Protein AF-A0A820YHI1-F1 (afdb_monomer_lite)

Sequence (182 aa):
AVNNRRVLMVFLYFNFFLDAFLGLVSSTLRLSQSLIGAIIYMSRLDYSPLGRKLETWDDGFSAYCGFIHIECAHRHPVLLVFVGHLLSIVKSKDDSVSMKTVMTDAEHVITADERAENTRAEHRRRQWIRKWQLAAFLVRNPSIAFFRKAYINQYHSNSLIEVSRTINYDIQKIGIRRYMSV

InterPro domains:
  IPR026612 Receptor for retinol uptake STRA6-like [PF14752] (2-149)

Secondary structure (DSSP, 8-state):
--S-HHHHHHHHHHHHHHHHHHHHHHHHHHHHHHHHHHHHHHT-TTS-SS-TTTGGG-HHHHHHHHHHHHHHHHS-HHHHHHHHHHHHHHHHHHHHHHHHHHHHTTS-TTSHHHHHHHHHHHHHHHHHHHHHHHHHHHHH-HHHHHHHHHHHHHHHHHHHHHHHHHHHHHHHHHHHHHHTT-

Structure (mmCIF, N/CA/C/O backbone):
data_AF-A0A820YHI1-F1
#
_entry.id   AF-A0A820YHI1-F1
#
loop_
_atom_site.group_PDB
_atom_site.id
_atom_site.type_symbol
_atom_site.label_atom_id
_atom_site.label_alt_id
_atom_site.label_comp_id
_atom_site.label_asym_id
_atom_site.label_entity_id
_atom_site.label_seq_id
_atom_site.pdbx_PDB_ins_code
_atom_site.Cartn_x
_atom_site.Cartn_y
_atom_site.Cartn_z
_atom_site.occupancy
_atom_site.B_iso_or_equiv
_atom_site.auth_seq_id
_atom_site.auth_comp_id
_atom_site.auth_asym_id
_atom_site.auth_atom_id
_atom_site.pdbx_PDB_model_num
ATOM 1 N N . ALA A 1 1 ? 6.153 -7.458 -60.126 1.00 54.31 1 ALA A N 1
ATOM 2 C CA . ALA A 1 1 ? 7.245 -8.408 -59.826 1.00 54.31 1 ALA A CA 1
ATOM 3 C C . ALA A 1 1 ? 8.562 -7.769 -60.261 1.00 54.31 1 ALA A C 1
ATOM 5 O O . ALA A 1 1 ? 8.576 -7.146 -61.314 1.00 54.31 1 ALA A O 1
ATOM 6 N N . VAL A 1 2 ? 9.626 -7.827 -59.452 1.00 67.94 2 VAL A N 1
ATOM 7 C CA . VAL A 1 2 ? 10.927 -7.230 -59.817 1.00 67.94 2 VAL A CA 1
ATOM 8 C C . VAL A 1 2 ? 11.623 -8.146 -60.824 1.00 67.94 2 VAL A C 1
ATOM 10 O O . VAL A 1 2 ? 11.900 -9.301 -60.517 1.00 67.94 2 VAL A O 1
ATOM 13 N N . ASN A 1 3 ? 11.913 -7.631 -62.018 1.00 79.56 3 ASN A N 1
ATOM 14 C CA . ASN A 1 3 ? 12.395 -8.441 -63.144 1.00 79.56 3 ASN A CA 1
ATOM 15 C C . ASN A 1 3 ? 13.884 -8.827 -63.054 1.00 79.56 3 ASN A C 1
ATOM 17 O O . ASN A 1 3 ? 14.339 -9.678 -63.812 1.00 79.56 3 ASN A O 1
ATOM 21 N N . ASN A 1 4 ? 14.659 -8.234 -62.137 1.00 83.62 4 ASN A N 1
ATOM 22 C CA . ASN A 1 4 ? 16.095 -8.490 -62.023 1.00 83.62 4 ASN A CA 1
ATOM 23 C C . ASN A 1 4 ? 16.486 -8.976 -60.620 1.00 83.62 4 ASN A C 1
ATOM 25 O O . ASN A 1 4 ? 16.699 -8.189 -59.694 1.00 83.62 4 ASN A O 1
ATOM 29 N N . ARG A 1 5 ? 16.631 -10.299 -60.487 1.00 86.69 5 ARG A N 1
ATOM 30 C CA . ARG A 1 5 ? 16.992 -10.978 -59.233 1.00 86.69 5 ARG A CA 1
ATOM 31 C C . ARG A 1 5 ? 18.344 -10.524 -58.669 1.00 86.69 5 ARG A C 1
ATOM 33 O O . ARG A 1 5 ? 18.509 -10.524 -57.456 1.00 86.69 5 ARG A O 1
ATOM 40 N N . ARG A 1 6 ? 19.301 -10.110 -59.510 1.00 87.12 6 ARG A N 1
ATOM 41 C CA . ARG A 1 6 ? 20.627 -9.659 -59.041 1.00 87.12 6 ARG A CA 1
ATOM 42 C C . ARG A 1 6 ? 20.558 -8.318 -58.316 1.00 87.12 6 ARG A C 1
ATOM 44 O O . ARG A 1 6 ? 21.140 -8.182 -57.247 1.00 87.12 6 ARG A O 1
ATOM 51 N N . VAL A 1 7 ? 19.800 -7.366 -58.857 1.00 88.31 7 VAL A N 1
ATOM 52 C CA . VAL A 1 7 ? 19.595 -6.048 -58.227 1.00 88.31 7 VAL A CA 1
ATOM 53 C C . VAL A 1 7 ? 18.860 -6.198 -56.896 1.00 88.31 7 VAL A C 1
ATOM 55 O O . VAL A 1 7 ? 19.236 -5.564 -55.915 1.00 88.31 7 VAL A O 1
ATOM 58 N N . LEU A 1 8 ? 17.875 -7.102 -56.837 1.00 89.50 8 LEU A N 1
ATOM 59 C CA . LEU A 1 8 ? 17.168 -7.420 -55.598 1.00 89.50 8 LEU A CA 1
ATOM 60 C C . LEU A 1 8 ? 18.127 -7.913 -54.499 1.00 89.50 8 LEU A C 1
ATOM 62 O O . LEU A 1 8 ? 18.036 -7.450 -53.369 1.00 89.50 8 LEU A O 1
ATOM 66 N N . MET A 1 9 ? 19.058 -8.817 -54.824 1.00 90.00 9 MET A N 1
ATOM 67 C CA . MET A 1 9 ? 20.008 -9.361 -53.841 1.00 90.00 9 MET A CA 1
ATOM 68 C C . MET A 1 9 ? 20.986 -8.302 -53.317 1.00 90.00 9 MET A C 1
ATOM 70 O O . MET A 1 9 ? 21.258 -8.272 -52.120 1.00 90.00 9 MET A O 1
ATOM 74 N N . VAL A 1 10 ? 21.464 -7.397 -54.179 1.00 90.69 10 VAL A N 1
ATOM 75 C CA . VAL A 1 10 ? 22.317 -6.270 -53.758 1.00 90.69 10 VAL A CA 1
ATOM 76 C C . VAL A 1 10 ? 21.548 -5.313 -52.840 1.00 90.69 10 VAL A C 1
ATOM 78 O O . VAL A 1 10 ? 22.071 -4.894 -51.811 1.00 90.69 10 VAL A O 1
ATOM 81 N N . PHE A 1 11 ? 20.286 -5.016 -53.167 1.00 92.00 11 PHE A N 1
ATOM 82 C CA . PHE A 1 11 ? 19.419 -4.176 -52.338 1.00 92.00 11 PHE A CA 1
ATOM 83 C C . PHE A 1 11 ? 19.110 -4.811 -50.973 1.00 92.00 11 PHE A C 1
ATOM 85 O O . PHE A 1 11 ? 19.178 -4.134 -49.954 1.00 92.00 11 PHE A O 1
ATOM 92 N N . LEU A 1 12 ? 18.824 -6.115 -50.935 1.00 91.62 12 LEU A N 1
ATOM 93 C CA . LEU A 1 12 ? 18.615 -6.871 -49.694 1.00 91.62 12 LEU A CA 1
ATOM 94 C C . LEU A 1 12 ? 19.857 -6.861 -48.801 1.00 91.62 12 LEU A C 1
ATOM 96 O O . LEU A 1 12 ? 19.733 -6.645 -47.601 1.00 91.62 12 LEU A O 1
ATOM 100 N N . TYR A 1 13 ? 21.045 -7.060 -49.377 1.00 93.12 13 TYR A N 1
ATOM 101 C CA . TYR A 1 13 ? 22.298 -7.004 -48.625 1.00 93.12 13 TYR A CA 1
ATOM 102 C C . TYR A 1 13 ? 22.541 -5.610 -48.026 1.00 93.12 13 TYR A C 1
ATOM 104 O O . TYR A 1 13 ? 22.929 -5.487 -46.866 1.00 93.12 13 TYR A O 1
ATOM 112 N N . PHE A 1 14 ? 22.255 -4.554 -48.794 1.00 94.31 14 PHE A N 1
ATOM 113 C CA . PHE A 1 14 ? 22.356 -3.179 -48.310 1.00 94.31 14 PHE A CA 1
ATOM 114 C C . PHE A 1 14 ? 21.338 -2.872 -47.201 1.00 94.31 14 PHE A C 1
ATOM 116 O O . PHE A 1 14 ? 21.714 -2.312 -46.173 1.00 94.31 14 PHE A O 1
ATOM 123 N N . ASN A 1 15 ? 20.079 -3.295 -47.355 1.00 92.56 15 ASN A N 1
ATOM 124 C CA . ASN A 1 15 ? 19.067 -3.142 -46.306 1.00 92.56 15 ASN A CA 1
ATOM 125 C C . ASN A 1 15 ? 19.419 -3.923 -45.046 1.00 92.56 15 ASN A C 1
ATOM 127 O O . ASN A 1 15 ? 19.290 -3.375 -43.966 1.00 92.56 15 ASN A O 1
ATOM 131 N N . PHE A 1 16 ? 19.934 -5.147 -45.163 1.00 94.50 16 PHE A N 1
ATOM 132 C CA . PHE A 1 16 ? 20.382 -5.913 -44.000 1.00 94.50 16 PHE A CA 1
ATOM 133 C C . PHE A 1 16 ? 21.440 -5.149 -43.190 1.00 94.50 16 PHE A C 1
ATOM 135 O O . PHE A 1 16 ? 21.382 -5.110 -41.962 1.00 94.50 16 PHE A O 1
ATOM 142 N N . PHE A 1 17 ? 22.386 -4.501 -43.875 1.00 94.19 17 PHE A N 1
ATOM 143 C CA . PHE A 1 17 ? 23.391 -3.669 -43.220 1.00 94.19 17 PHE A CA 1
ATOM 144 C C . PHE A 1 17 ? 22.781 -2.423 -42.556 1.00 94.19 17 PHE A C 1
ATOM 146 O O . PHE A 1 17 ? 23.130 -2.098 -41.419 1.00 94.19 17 PHE A O 1
ATOM 153 N N . LEU A 1 18 ? 21.846 -1.745 -43.229 1.00 95.12 18 LEU A N 1
ATOM 154 C CA . LEU A 1 18 ? 21.130 -0.602 -42.657 1.00 95.12 18 LEU A CA 1
ATOM 155 C C . LEU A 1 18 ? 20.270 -0.998 -41.454 1.00 95.12 18 LEU A C 1
ATOM 157 O O . LEU A 1 18 ? 20.300 -0.306 -40.442 1.00 95.12 18 LEU A O 1
ATOM 161 N N . ASP A 1 19 ? 19.562 -2.118 -41.526 1.00 95.50 19 ASP A N 1
ATOM 162 C CA . ASP A 1 19 ? 18.732 -2.641 -40.443 1.00 95.50 19 ASP A CA 1
ATOM 163 C C . ASP A 1 19 ? 19.587 -3.019 -39.230 1.00 95.50 19 ASP A C 1
ATOM 165 O O . ASP A 1 19 ? 19.209 -2.734 -38.094 1.00 95.50 19 ASP A O 1
ATOM 169 N N . ALA A 1 20 ? 20.777 -3.589 -39.447 1.00 96.12 20 ALA A N 1
ATOM 170 C CA . ALA A 1 20 ? 21.731 -3.853 -38.374 1.00 96.12 20 ALA A CA 1
ATOM 171 C C . ALA A 1 20 ? 22.220 -2.552 -37.710 1.00 96.12 20 ALA 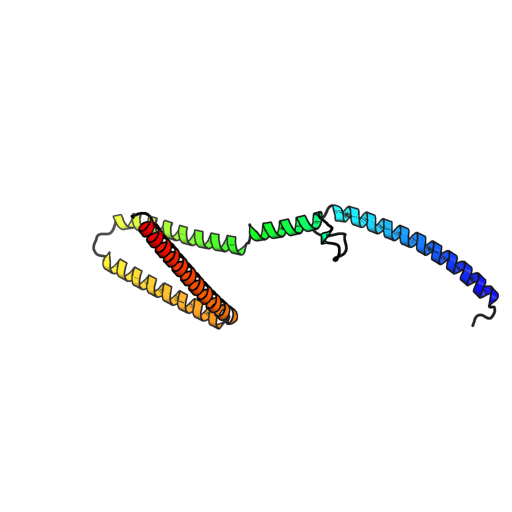A C 1
ATOM 173 O O . ALA A 1 20 ? 22.273 -2.462 -36.480 1.00 96.12 20 ALA A O 1
ATOM 174 N N . PHE A 1 21 ? 22.532 -1.522 -38.504 1.00 96.38 21 PHE A N 1
ATOM 175 C CA . PHE A 1 21 ? 22.943 -0.215 -37.987 1.00 96.38 21 PHE A CA 1
ATOM 176 C C . PHE A 1 21 ? 21.810 0.493 -37.227 1.00 96.38 21 PHE A C 1
ATOM 178 O O . PHE A 1 21 ? 22.017 0.977 -36.114 1.00 96.38 21 PHE A O 1
ATOM 185 N N . LEU A 1 22 ? 20.594 0.504 -37.780 1.00 96.06 22 LEU A N 1
ATOM 186 C CA . LEU A 1 22 ? 19.400 1.036 -37.120 1.00 96.06 22 LEU A CA 1
ATOM 187 C C . LEU A 1 22 ? 19.079 0.260 -35.839 1.00 96.06 22 LEU A C 1
ATOM 189 O O . LEU A 1 22 ? 18.728 0.866 -34.826 1.00 96.06 22 LEU A O 1
ATOM 193 N N . GLY A 1 23 ? 19.268 -1.060 -35.848 1.00 96.38 23 GLY A N 1
ATOM 194 C CA . GLY A 1 23 ? 19.183 -1.909 -34.666 1.00 96.38 23 GLY A CA 1
ATOM 195 C C . GLY A 1 23 ? 20.134 -1.438 -33.567 1.00 96.38 23 GLY A C 1
ATOM 196 O O . GLY A 1 23 ? 19.697 -1.208 -32.438 1.00 96.38 23 GLY A O 1
ATOM 197 N N . LEU A 1 24 ? 21.401 -1.183 -33.906 1.00 96.50 24 LEU A N 1
ATOM 198 C CA . LEU A 1 24 ? 22.393 -0.668 -32.959 1.00 96.50 24 LEU A CA 1
ATOM 199 C C . LEU A 1 24 ? 21.973 0.698 -32.405 1.00 96.50 24 LEU A C 1
ATOM 201 O O . LEU A 1 24 ? 21.873 0.853 -31.187 1.00 96.50 24 LEU A O 1
ATOM 205 N N . VAL A 1 25 ? 21.644 1.661 -33.270 1.00 96.75 25 VAL A N 1
ATOM 206 C CA . VAL A 1 25 ? 21.217 3.006 -32.846 1.00 96.75 25 VAL A CA 1
ATOM 207 C C . VAL A 1 25 ? 19.980 2.938 -31.944 1.00 96.75 25 VAL A C 1
ATOM 209 O O . VAL A 1 25 ? 19.956 3.562 -30.881 1.00 96.75 25 VAL A O 1
ATOM 212 N N . SER A 1 26 ? 18.974 2.141 -32.314 1.00 96.69 26 SER A N 1
ATOM 213 C CA . SER A 1 26 ? 17.749 1.975 -31.523 1.00 96.69 26 SER A CA 1
ATOM 214 C C . SER A 1 26 ? 18.018 1.354 -30.150 1.00 96.69 26 SER A C 1
ATOM 216 O O . SER A 1 26 ? 17.438 1.786 -29.153 1.00 96.69 26 SER A O 1
ATOM 218 N N . SER A 1 27 ? 18.937 0.388 -30.066 1.00 96.00 27 SER A N 1
ATOM 219 C CA . SER A 1 27 ? 19.309 -0.249 -28.803 1.00 96.00 27 SER A CA 1
ATOM 220 C C . SER A 1 27 ? 20.028 0.722 -27.862 1.00 96.00 27 SER A C 1
ATOM 222 O O . SER A 1 27 ? 19.696 0.780 -26.678 1.00 96.00 27 SER A O 1
ATOM 224 N N . THR A 1 28 ? 20.922 1.564 -28.392 1.00 97.00 28 THR A N 1
ATOM 225 C CA . THR A 1 28 ? 21.597 2.623 -27.631 1.00 97.00 28 THR A CA 1
ATOM 226 C C . THR A 1 28 ? 20.608 3.666 -27.119 1.00 97.00 28 THR A C 1
ATOM 228 O O . THR A 1 28 ? 20.667 4.038 -25.948 1.00 97.00 28 THR A O 1
ATOM 231 N N . LEU A 1 29 ? 19.661 4.108 -27.957 1.00 96.31 29 LEU A N 1
ATOM 232 C CA . LEU A 1 29 ? 18.609 5.043 -27.537 1.00 96.31 29 LEU A CA 1
ATOM 233 C C . LEU A 1 29 ? 17.701 4.437 -26.461 1.00 96.31 29 LEU A C 1
ATOM 235 O O . LEU A 1 29 ? 17.347 5.104 -25.493 1.00 96.31 29 LEU A O 1
ATOM 239 N N . ARG A 1 30 ? 17.357 3.153 -26.583 1.00 95.06 30 ARG A N 1
ATOM 240 C CA . ARG A 1 30 ? 16.569 2.449 -25.568 1.00 95.06 30 ARG A CA 1
ATOM 241 C C . ARG A 1 30 ? 17.309 2.364 -24.230 1.00 95.06 30 ARG A C 1
ATOM 243 O O . ARG A 1 30 ? 16.693 2.553 -23.182 1.00 95.06 30 ARG A O 1
ATOM 250 N N . LEU A 1 31 ? 18.616 2.092 -24.252 1.00 95.88 31 LEU A N 1
ATOM 251 C CA . LEU A 1 31 ? 19.451 2.062 -23.048 1.00 95.88 31 LEU A CA 1
ATOM 252 C C . LEU A 1 31 ? 19.551 3.443 -22.395 1.00 95.88 31 LEU A C 1
ATOM 254 O O . LEU A 1 31 ? 19.396 3.548 -21.180 1.00 95.88 31 LEU A O 1
ATOM 258 N N . SER A 1 32 ? 19.749 4.503 -23.184 1.00 96.25 32 SER A N 1
ATOM 259 C CA . SER A 1 32 ? 19.831 5.864 -22.645 1.00 96.25 32 SER A CA 1
ATOM 260 C C . SER A 1 32 ? 18.508 6.310 -22.016 1.00 96.25 32 SER A C 1
ATOM 262 O O . SER A 1 32 ? 18.510 6.829 -20.901 1.00 96.25 32 SER A O 1
ATOM 264 N N . GLN A 1 33 ? 17.371 6.027 -22.658 1.00 92.94 33 GLN A N 1
ATOM 265 C CA . GLN A 1 33 ?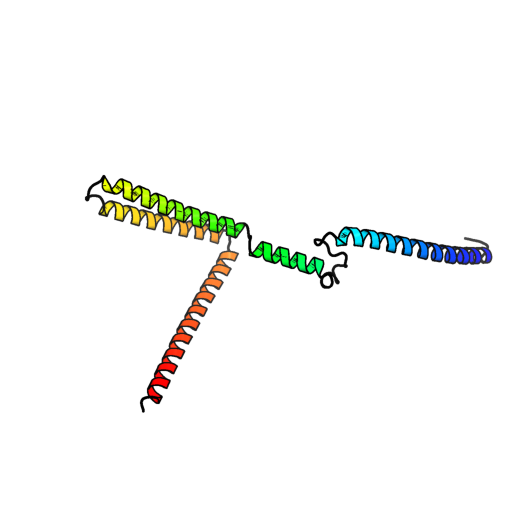 16.042 6.291 -22.097 1.00 92.94 33 GLN A CA 1
ATOM 266 C C . GLN A 1 33 ? 15.798 5.514 -20.797 1.00 92.94 33 GLN A C 1
ATOM 268 O O . GLN A 1 33 ? 15.298 6.084 -19.827 1.00 92.94 33 GLN A O 1
ATOM 273 N N . SER A 1 34 ? 16.185 4.234 -20.753 1.00 91.56 34 SER A N 1
ATOM 274 C CA . SER A 1 34 ? 16.063 3.411 -19.546 1.00 91.56 34 SER A CA 1
ATOM 275 C C . SER A 1 34 ? 16.909 3.950 -18.395 1.00 91.56 34 SER A C 1
ATOM 277 O O . SER A 1 34 ? 16.456 3.923 -17.256 1.00 91.56 34 SER A O 1
ATOM 279 N N . LEU A 1 35 ? 18.118 4.443 -18.675 1.00 91.75 35 LEU A N 1
ATOM 280 C CA . LEU A 1 35 ? 19.006 4.999 -17.657 1.00 91.75 35 LEU A CA 1
ATOM 281 C C . LEU A 1 35 ? 18.457 6.311 -17.090 1.00 91.75 35 LEU A C 1
ATOM 283 O O . LEU A 1 35 ? 18.418 6.485 -15.875 1.00 91.75 35 LEU A O 1
ATOM 287 N N . ILE A 1 36 ? 17.990 7.214 -17.957 1.00 91.44 36 ILE A N 1
ATOM 288 C CA . ILE A 1 36 ? 17.373 8.478 -17.532 1.00 91.44 36 ILE A CA 1
ATOM 289 C C . ILE A 1 36 ? 16.129 8.192 -16.683 1.00 91.44 36 ILE A C 1
ATOM 291 O O . ILE A 1 36 ? 15.974 8.769 -15.608 1.00 91.44 36 ILE A O 1
ATOM 295 N N . GLY A 1 37 ? 15.277 7.262 -17.128 1.00 87.81 37 GLY A N 1
ATOM 296 C CA . GLY A 1 37 ? 14.123 6.808 -16.356 1.00 87.81 37 GLY A CA 1
ATOM 297 C C . GLY A 1 37 ? 14.538 6.257 -14.993 1.00 87.81 37 GLY A C 1
ATOM 298 O O . GLY A 1 37 ? 14.018 6.703 -13.974 1.00 87.81 37 GLY A O 1
ATOM 299 N N . ALA A 1 38 ? 15.521 5.356 -14.957 1.00 87.06 38 ALA A N 1
ATOM 300 C CA . ALA A 1 38 ? 16.021 4.779 -13.714 1.00 87.06 38 ALA A CA 1
ATOM 301 C C . ALA A 1 38 ? 16.514 5.853 -12.735 1.00 87.06 38 ALA A C 1
ATOM 303 O O . ALA A 1 38 ? 16.145 5.795 -11.573 1.00 87.06 38 ALA A O 1
ATOM 304 N N . ILE A 1 39 ? 17.263 6.868 -13.182 1.00 88.19 39 ILE A N 1
ATOM 305 C CA . ILE A 1 39 ? 17.754 7.952 -12.308 1.00 88.19 39 ILE A CA 1
ATOM 306 C C . ILE A 1 39 ? 16.597 8.758 -11.702 1.00 88.19 39 ILE A C 1
ATOM 308 O O . ILE A 1 39 ? 16.616 9.057 -10.509 1.00 88.19 39 ILE A O 1
ATOM 312 N N . ILE A 1 40 ? 15.582 9.099 -12.501 1.00 88.12 40 ILE A N 1
ATOM 313 C CA . ILE A 1 40 ? 14.418 9.862 -12.026 1.00 88.12 40 ILE A CA 1
ATOM 314 C C . ILE A 1 40 ? 13.610 9.037 -11.015 1.00 88.12 40 ILE A C 1
ATOM 316 O O . ILE A 1 40 ? 13.236 9.552 -9.960 1.00 88.12 40 ILE A O 1
ATOM 320 N N . TYR A 1 41 ? 13.359 7.760 -11.319 1.00 84.25 41 TYR A N 1
ATOM 321 C CA . TYR A 1 41 ? 12.564 6.879 -10.463 1.00 84.25 41 TYR A CA 1
ATOM 322 C C . TYR A 1 41 ? 13.329 6.364 -9.243 1.00 84.25 41 TYR A C 1
ATOM 324 O O . TYR A 1 41 ? 12.699 6.095 -8.235 1.00 84.25 41 TYR A O 1
ATOM 332 N N . MET A 1 42 ? 14.662 6.312 -9.264 1.00 82.38 42 MET A N 1
ATOM 333 C CA . MET A 1 42 ? 15.467 5.876 -8.112 1.00 82.38 42 MET A CA 1
ATOM 334 C C . MET A 1 42 ? 15.249 6.758 -6.874 1.00 82.38 42 MET A C 1
ATOM 336 O O . MET A 1 42 ? 15.334 6.287 -5.745 1.00 82.38 42 MET A O 1
ATOM 340 N N . SER A 1 43 ? 14.946 8.044 -7.076 1.00 81.62 43 SER A N 1
ATOM 341 C CA . SER A 1 43 ? 14.613 8.971 -5.986 1.00 81.62 43 SER A CA 1
ATOM 342 C C . SER A 1 43 ? 13.242 8.676 -5.354 1.00 81.62 43 SER A C 1
ATOM 344 O O . SER A 1 43 ? 12.957 9.093 -4.231 1.00 81.62 43 SER A O 1
ATOM 346 N N . ARG A 1 44 ? 12.370 7.954 -6.068 1.00 82.81 44 ARG A N 1
ATOM 347 C CA . ARG A 1 44 ? 10.982 7.707 -5.687 1.00 82.81 44 ARG A CA 1
ATOM 348 C C . ARG A 1 44 ? 10.791 6.234 -5.313 1.00 82.81 44 ARG A C 1
ATOM 350 O O . ARG A 1 44 ? 10.735 5.360 -6.163 1.00 82.81 44 ARG A O 1
ATOM 357 N N . LEU A 1 45 ? 10.658 5.969 -4.015 1.00 81.56 45 LEU A N 1
ATOM 358 C CA . LEU A 1 45 ? 10.531 4.612 -3.457 1.00 81.56 45 LEU A CA 1
ATOM 359 C C . LEU A 1 45 ? 9.142 3.976 -3.658 1.00 81.56 45 LEU A C 1
ATOM 361 O O . LEU A 1 45 ? 8.928 2.829 -3.280 1.00 81.56 45 LEU A O 1
ATOM 365 N N .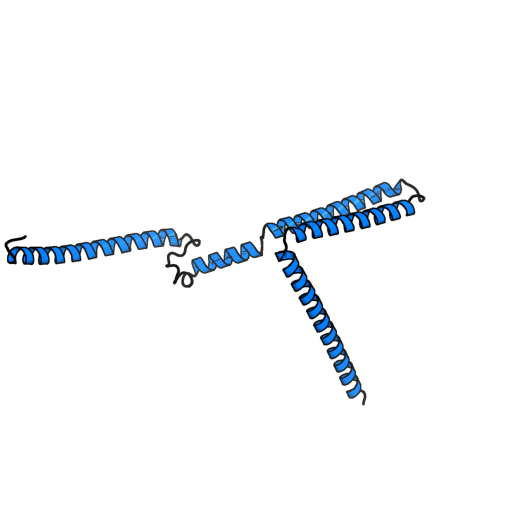 ASP A 1 46 ? 8.182 4.717 -4.213 1.00 82.38 46 ASP A N 1
ATOM 366 C CA . ASP A 1 46 ? 6.806 4.254 -4.406 1.00 82.38 46 ASP A CA 1
ATOM 367 C C . ASP A 1 46 ? 6.616 3.396 -5.664 1.00 82.38 46 ASP A C 1
ATOM 369 O O . ASP A 1 46 ? 5.546 2.815 -5.855 1.00 82.38 46 ASP A O 1
ATOM 373 N N . TYR A 1 47 ? 7.640 3.288 -6.512 1.00 82.25 47 TYR A N 1
ATOM 374 C CA . TYR A 1 47 ? 7.610 2.467 -7.711 1.00 82.25 47 TYR A CA 1
ATOM 375 C C . TYR A 1 47 ? 8.904 1.677 -7.860 1.00 82.25 47 TYR A C 1
ATOM 377 O O . TYR A 1 47 ? 9.983 2.264 -7.878 1.00 82.25 47 TYR A O 1
ATOM 385 N N . SER A 1 48 ? 8.796 0.359 -8.047 1.00 85.31 48 SER A N 1
ATOM 386 C CA . SER A 1 48 ? 9.967 -0.444 -8.380 1.00 85.31 48 SER A CA 1
ATOM 387 C C . SER A 1 48 ? 10.328 -0.274 -9.862 1.00 85.31 48 SER A C 1
ATOM 389 O O . SER A 1 48 ? 9.530 -0.638 -10.732 1.00 85.31 48 SER A O 1
ATOM 391 N N . PRO A 1 49 ? 11.522 0.252 -10.206 1.00 80.38 49 PRO A N 1
ATOM 392 C CA . PRO A 1 49 ? 11.991 0.307 -11.590 1.00 80.38 49 PRO A CA 1
ATOM 393 C C . PRO A 1 49 ? 12.246 -1.093 -12.172 1.00 80.38 49 PRO A C 1
ATOM 395 O O . PRO A 1 49 ? 12.373 -1.248 -13.390 1.00 80.38 49 PRO A O 1
ATOM 398 N N . LEU A 1 50 ? 12.307 -2.119 -11.317 1.00 80.06 50 LEU A N 1
ATOM 399 C CA . LEU A 1 50 ? 12.377 -3.519 -11.704 1.00 80.06 50 LEU A CA 1
ATOM 400 C C . LEU A 1 50 ? 10.979 -4.019 -12.109 1.00 80.06 50 LEU A C 1
ATOM 402 O O . LEU A 1 50 ? 9.956 -3.648 -11.542 1.00 80.06 50 LEU A O 1
ATOM 406 N N . GLY A 1 51 ? 10.907 -4.877 -13.131 1.00 81.75 51 GLY A N 1
ATOM 407 C CA . GLY A 1 51 ? 9.625 -5.457 -13.549 1.00 81.75 51 GLY A CA 1
ATOM 408 C C . GLY A 1 51 ? 8.964 -6.253 -12.414 1.00 81.75 51 GLY A C 1
ATOM 409 O O . GLY A 1 51 ? 9.656 -6.788 -11.560 1.00 81.75 51 GLY A O 1
ATOM 410 N N . ARG A 1 52 ? 7.636 -6.432 -12.450 1.00 83.12 52 ARG A N 1
ATOM 411 C CA . ARG A 1 52 ? 6.823 -7.052 -11.370 1.00 83.12 52 ARG A CA 1
ATOM 412 C C . ARG A 1 52 ? 7.350 -8.375 -10.788 1.00 83.12 52 ARG A C 1
ATOM 414 O O . ARG A 1 52 ? 7.083 -8.700 -9.643 1.00 83.12 52 ARG A O 1
ATOM 421 N N . LYS A 1 53 ? 8.076 -9.176 -11.572 1.00 87.38 53 LYS A N 1
ATOM 422 C CA . LYS A 1 53 ? 8.664 -10.446 -11.096 1.00 87.38 53 LYS A CA 1
ATOM 423 C C . LYS A 1 53 ? 9.945 -10.263 -10.271 1.00 87.38 53 LYS A C 1
ATOM 425 O O . LYS A 1 53 ? 10.355 -11.194 -9.592 1.00 87.38 53 LYS A O 1
ATOM 430 N N . LEU A 1 54 ? 10.586 -9.105 -10.386 1.00 85.06 54 LEU A N 1
ATOM 431 C CA . LEU A 1 54 ? 11.847 -8.730 -9.748 1.00 85.06 54 LEU A CA 1
ATOM 432 C C . LEU A 1 54 ? 11.661 -7.611 -8.716 1.00 85.06 54 LEU A C 1
ATOM 434 O O . LEU A 1 54 ? 12.636 -7.125 -8.168 1.00 85.06 54 LEU A O 1
ATOM 438 N N . GLU A 1 55 ? 10.423 -7.230 -8.421 1.00 87.12 55 GLU A N 1
ATOM 439 C CA . GLU A 1 55 ? 10.080 -6.221 -7.413 1.00 87.12 55 GLU A CA 1
ATOM 440 C C . GLU A 1 55 ? 10.611 -6.596 -6.017 1.00 87.12 55 GLU A C 1
ATOM 442 O O . GLU A 1 55 ? 11.002 -5.736 -5.242 1.00 87.12 55 GLU A O 1
ATOM 447 N N . THR A 1 56 ? 10.734 -7.893 -5.717 1.00 84.56 56 THR A N 1
ATOM 448 C CA . THR A 1 56 ? 11.331 -8.384 -4.463 1.00 84.56 56 THR A CA 1
ATOM 449 C C . THR A 1 56 ? 12.843 -8.189 -4.371 1.00 84.56 56 THR A C 1
ATOM 451 O O . THR A 1 56 ? 13.394 -8.347 -3.290 1.00 84.56 56 THR A O 1
ATOM 454 N N . TRP A 1 57 ? 13.521 -7.926 -5.490 1.00 86.44 57 TRP A N 1
ATOM 455 C CA . TRP A 1 57 ? 14.957 -7.620 -5.516 1.00 86.44 57 TRP A CA 1
ATOM 456 C C . TRP A 1 57 ? 15.235 -6.134 -5.280 1.00 86.44 57 TRP A C 1
ATOM 458 O O . TRP A 1 57 ? 16.390 -5.736 -5.155 1.00 86.44 57 TRP A O 1
ATOM 468 N N . ASP A 1 58 ? 14.187 -5.316 -5.250 1.00 90.31 58 ASP A N 1
ATOM 469 C CA . ASP A 1 58 ? 14.270 -3.901 -4.946 1.00 90.31 58 ASP A CA 1
ATOM 470 C C . ASP A 1 58 ? 14.099 -3.670 -3.442 1.00 90.31 58 ASP A C 1
ATOM 472 O O . ASP A 1 58 ? 12.982 -3.599 -2.917 1.00 90.31 58 ASP A O 1
ATOM 476 N N . ASP A 1 59 ? 15.221 -3.543 -2.737 1.00 87.94 59 ASP A N 1
ATOM 477 C CA . ASP A 1 59 ? 15.221 -3.282 -1.296 1.00 87.94 59 ASP A CA 1
ATOM 478 C C . ASP A 1 59 ? 14.526 -1.957 -0.945 1.00 87.94 59 ASP A C 1
ATOM 480 O O . ASP A 1 59 ? 13.892 -1.849 0.107 1.00 87.94 59 ASP A O 1
ATOM 484 N N . GLY A 1 60 ? 14.601 -0.955 -1.830 1.00 88.69 60 GLY A N 1
ATOM 485 C CA . GLY A 1 60 ? 13.975 0.348 -1.622 1.00 88.69 60 GLY A CA 1
ATOM 486 C C . GLY A 1 60 ? 12.453 0.250 -1.639 1.00 88.69 60 GLY A C 1
ATOM 487 O O . GLY A 1 60 ? 11.779 0.695 -0.704 1.00 88.69 60 GLY A O 1
ATOM 488 N N . PHE A 1 61 ? 11.910 -0.398 -2.667 1.00 90.19 61 PHE A N 1
ATOM 489 C CA . PHE A 1 61 ? 10.473 -0.635 -2.771 1.00 90.19 61 PHE A CA 1
ATOM 490 C C . PHE A 1 61 ? 9.951 -1.550 -1.647 1.00 90.19 61 PHE A C 1
ATOM 492 O O . PHE A 1 61 ? 8.916 -1.270 -1.039 1.00 90.19 61 PHE A O 1
ATOM 499 N N . SER A 1 62 ? 10.698 -2.602 -1.292 1.00 90.00 62 SER A N 1
ATOM 500 C CA . SER A 1 62 ? 10.358 -3.491 -0.171 1.00 90.00 62 SER A CA 1
ATOM 501 C C . SER A 1 62 ? 10.280 -2.735 1.164 1.00 90.00 62 SER A C 1
ATOM 503 O O . SER A 1 62 ? 9.311 -2.882 1.919 1.00 90.00 62 SER A O 1
ATOM 505 N N . ALA A 1 63 ? 11.250 -1.851 1.431 1.00 92.81 63 ALA A N 1
ATOM 506 C CA . ALA A 1 63 ? 11.243 -0.991 2.610 1.00 92.81 63 ALA A CA 1
ATOM 507 C C . ALA A 1 63 ? 10.034 -0.039 2.626 1.00 92.81 63 ALA A C 1
ATOM 509 O O . ALA A 1 63 ? 9.417 0.144 3.678 1.00 92.81 63 ALA A O 1
ATOM 510 N N . TYR A 1 64 ? 9.648 0.519 1.474 1.00 92.75 64 TYR A N 1
ATOM 511 C CA . TYR A 1 64 ? 8.447 1.347 1.349 1.00 92.75 64 TYR A CA 1
ATOM 512 C C . TYR A 1 64 ? 7.160 0.567 1.658 1.00 92.75 64 TYR A C 1
ATOM 514 O O . TYR A 1 64 ? 6.340 1.026 2.455 1.00 92.75 64 TYR A O 1
ATOM 522 N N . CYS A 1 65 ? 6.990 -0.640 1.111 1.00 92.25 65 CYS A N 1
ATOM 523 C CA . CYS A 1 65 ? 5.846 -1.492 1.445 1.00 92.25 65 CYS A CA 1
ATOM 524 C C . CYS A 1 65 ? 5.787 -1.815 2.944 1.00 92.25 65 CYS A C 1
ATOM 526 O O . CYS A 1 65 ? 4.714 -1.754 3.551 1.00 92.25 65 CYS A O 1
ATOM 528 N N . GLY A 1 66 ? 6.940 -2.116 3.551 1.00 93.94 66 GLY A N 1
ATOM 529 C CA . GLY A 1 66 ? 7.055 -2.321 4.993 1.00 93.94 66 GLY A CA 1
ATOM 530 C C . GLY A 1 66 ? 6.637 -1.083 5.786 1.00 93.94 66 GLY A C 1
ATOM 531 O O . GLY A 1 66 ? 5.834 -1.189 6.715 1.00 93.94 66 GLY A O 1
ATOM 532 N N . PHE A 1 67 ? 7.110 0.098 5.380 1.00 94.06 67 PHE A N 1
ATOM 533 C CA . PHE A 1 67 ? 6.737 1.376 5.983 1.00 94.06 67 PHE A CA 1
ATOM 534 C C . PHE A 1 67 ? 5.221 1.609 5.946 1.00 94.06 67 PHE A C 1
ATOM 536 O O . PHE A 1 67 ? 4.629 1.886 6.988 1.00 94.06 67 PHE A O 1
ATOM 543 N N . ILE A 1 68 ? 4.574 1.415 4.792 1.00 94.19 68 ILE A N 1
ATOM 544 C CA . ILE A 1 68 ? 3.117 1.571 4.662 1.00 94.19 68 ILE A CA 1
ATOM 545 C C . ILE A 1 68 ? 2.370 0.570 5.548 1.00 94.19 68 ILE A C 1
ATOM 547 O O . ILE A 1 68 ? 1.396 0.935 6.203 1.00 94.19 68 ILE A O 1
ATOM 551 N N . HIS A 1 69 ? 2.828 -0.683 5.625 1.00 94.88 69 HIS A N 1
ATOM 552 C CA . HIS A 1 69 ? 2.192 -1.686 6.478 1.00 94.88 69 HIS A CA 1
ATOM 553 C C . HIS A 1 69 ? 2.254 -1.302 7.963 1.00 94.88 69 HIS A C 1
ATOM 555 O O . HIS A 1 69 ? 1.249 -1.376 8.674 1.00 94.88 69 HIS A O 1
ATOM 561 N N . ILE A 1 70 ? 3.421 -0.838 8.416 1.00 95.56 70 ILE A N 1
ATOM 562 C CA . ILE A 1 70 ? 3.641 -0.350 9.781 1.00 95.56 70 ILE A CA 1
ATOM 563 C C . ILE A 1 70 ? 2.777 0.889 10.042 1.00 95.56 70 ILE A C 1
ATOM 565 O O . ILE A 1 70 ? 2.097 0.961 11.066 1.00 95.56 70 ILE A O 1
ATOM 569 N N . GLU A 1 71 ? 2.733 1.845 9.114 1.00 94.00 71 GLU A N 1
ATOM 570 C CA . GLU A 1 71 ? 1.915 3.048 9.262 1.00 94.00 71 GLU A CA 1
ATOM 571 C C . GLU A 1 71 ? 0.419 2.713 9.355 1.00 94.00 71 GLU A C 1
ATOM 573 O O . GLU A 1 71 ? -0.269 3.209 10.252 1.00 94.00 71 GLU A O 1
ATOM 578 N N . CYS A 1 72 ? -0.081 1.813 8.504 1.00 92.69 72 CYS A N 1
ATOM 579 C CA . CYS A 1 72 ? -1.460 1.337 8.566 1.00 92.69 72 CYS A CA 1
ATOM 580 C C . CYS A 1 72 ? -1.772 0.615 9.884 1.00 92.69 72 CYS A C 1
ATOM 582 O O . CYS A 1 72 ? -2.869 0.785 10.418 1.00 92.69 72 CYS A O 1
ATOM 584 N N . ALA A 1 73 ? -0.829 -0.165 10.420 1.00 91.75 73 ALA A N 1
ATOM 585 C CA . ALA A 1 73 ? -1.002 -0.868 11.688 1.00 91.75 73 ALA A CA 1
ATOM 586 C C . ALA A 1 73 ? -1.045 0.096 12.888 1.00 91.75 73 ALA A C 1
ATOM 588 O O . ALA A 1 73 ? -1.885 -0.060 13.774 1.00 91.75 73 ALA A O 1
ATOM 589 N N . HIS A 1 74 ? -0.179 1.115 12.911 1.00 92.12 74 HIS A N 1
ATOM 590 C CA . HIS A 1 74 ? -0.085 2.054 14.033 1.00 92.12 74 HIS A CA 1
ATOM 591 C C . HIS A 1 74 ? -1.102 3.198 13.978 1.00 92.12 74 HIS A C 1
ATOM 593 O O . HIS A 1 74 ? -1.567 3.655 15.023 1.00 92.12 74 HIS A O 1
ATOM 599 N N . ARG A 1 75 ? -1.458 3.682 12.784 1.00 89.88 75 ARG A N 1
ATOM 600 C CA . ARG A 1 75 ? -2.324 4.854 12.590 1.00 89.88 75 ARG A CA 1
ATOM 601 C C . ARG A 1 75 ? -3.578 4.501 11.796 1.00 89.88 75 ARG A C 1
ATOM 603 O O . ARG A 1 75 ? -3.986 5.223 10.890 1.00 89.88 75 ARG A O 1
ATOM 610 N N . HIS A 1 76 ? -4.229 3.396 12.150 1.00 93.88 76 HIS A N 1
ATOM 611 C CA . HIS A 1 76 ? -5.472 3.023 11.487 1.00 93.88 76 HIS A CA 1
ATOM 612 C C . HIS A 1 76 ? -6.592 4.034 11.822 1.00 93.88 76 HIS A C 1
ATOM 614 O O . HIS A 1 76 ? -7.002 4.127 12.987 1.00 93.88 76 HIS A O 1
ATOM 620 N N . PRO A 1 77 ? -7.153 4.770 10.840 1.00 92.62 77 PRO A N 1
ATOM 621 C CA . PRO A 1 77 ? -8.071 5.881 11.106 1.00 92.62 77 PRO A CA 1
ATOM 622 C C . PRO A 1 77 ? -9.345 5.429 11.829 1.00 92.62 77 PRO A C 1
ATOM 624 O O . PRO A 1 77 ? -9.823 6.112 12.733 1.00 92.62 77 PRO A O 1
ATOM 627 N N . VAL A 1 78 ? -9.857 4.234 11.509 1.00 94.06 78 VAL A N 1
ATOM 628 C CA . VAL A 1 78 ? -11.042 3.671 12.181 1.00 94.06 78 VAL A CA 1
ATOM 629 C C . VAL A 1 78 ? -10.770 3.393 13.661 1.00 94.06 78 VAL A C 1
ATOM 631 O O . VAL A 1 78 ? -11.643 3.638 14.490 1.00 94.06 78 VAL A O 1
ATOM 634 N N . LEU A 1 79 ? -9.566 2.920 14.014 1.00 92.69 79 LEU A N 1
ATOM 635 C CA . LEU A 1 79 ? -9.220 2.642 15.411 1.00 92.69 79 LEU A CA 1
ATOM 636 C C . LEU A 1 79 ? -9.073 3.942 16.198 1.00 92.69 79 LEU A C 1
ATOM 638 O O . LEU A 1 79 ? -9.595 4.038 17.304 1.00 92.69 79 LEU A O 1
ATOM 642 N N . LEU A 1 80 ? -8.434 4.958 15.613 1.00 93.06 80 LEU A N 1
ATOM 643 C CA . LEU A 1 80 ? -8.281 6.267 16.248 1.00 93.06 80 LEU A CA 1
ATOM 644 C C . LEU A 1 80 ? -9.634 6.927 16.530 1.00 93.06 80 LEU A C 1
ATOM 646 O O . LEU A 1 80 ? -9.865 7.398 17.643 1.00 93.06 80 LEU A O 1
ATOM 650 N N . VAL A 1 81 ? -10.553 6.905 15.562 1.00 94.31 81 VAL A N 1
ATOM 651 C CA . VAL A 1 81 ? -11.910 7.441 15.750 1.00 94.31 81 VAL A CA 1
ATOM 652 C C . VAL A 1 81 ? -12.686 6.619 16.780 1.00 94.31 81 VAL A C 1
ATOM 654 O O . VAL A 1 81 ? -13.353 7.192 17.639 1.00 94.31 81 VAL A O 1
ATOM 657 N N . PHE A 1 82 ? -12.577 5.289 16.746 1.00 94.81 82 PHE A N 1
ATOM 658 C CA . PHE A 1 82 ? -13.232 4.414 17.718 1.00 94.81 82 PHE A CA 1
ATOM 659 C C . PHE A 1 82 ? -12.750 4.677 19.151 1.00 94.81 82 PHE A C 1
ATOM 661 O O . PHE A 1 82 ? -13.569 4.885 20.046 1.00 94.81 82 PHE A O 1
ATOM 668 N N . VAL A 1 83 ? -11.433 4.729 19.369 1.00 92.94 83 VAL A N 1
ATOM 669 C CA . VAL A 1 83 ? -10.838 5.034 20.679 1.00 92.94 83 VAL A CA 1
ATOM 670 C C . VAL A 1 83 ? -11.201 6.452 21.120 1.00 92.94 83 VAL A C 1
ATOM 672 O O . VAL A 1 83 ? -11.592 6.644 22.269 1.00 92.94 83 VAL A O 1
ATOM 675 N N . GLY A 1 84 ? -11.160 7.432 20.213 1.00 94.38 84 GLY A N 1
ATOM 676 C CA . GLY A 1 84 ? -11.593 8.802 20.496 1.00 94.38 84 GLY A CA 1
ATOM 677 C C . GLY A 1 84 ? -13.059 8.877 20.932 1.00 94.38 84 GLY A C 1
ATOM 678 O O . GLY A 1 84 ? -13.386 9.547 21.912 1.00 94.38 84 GLY A O 1
ATOM 679 N N . HIS A 1 85 ? -13.942 8.127 20.269 1.00 93.94 85 HIS A N 1
ATOM 680 C CA . HIS A 1 85 ? -15.351 8.035 20.642 1.00 93.94 85 HIS A CA 1
ATOM 681 C C . HIS A 1 85 ? -15.541 7.356 22.008 1.00 93.94 85 HIS A C 1
ATOM 683 O O . HIS A 1 85 ? -16.332 7.825 22.826 1.00 93.94 85 HIS A O 1
ATOM 689 N N . LEU A 1 86 ? -14.802 6.279 22.298 1.00 92.75 86 LEU A N 1
ATOM 690 C CA . LEU A 1 86 ? -14.828 5.635 23.616 1.00 92.75 86 LEU A CA 1
ATOM 691 C C . LEU A 1 86 ? -14.357 6.582 24.726 1.00 92.75 86 LEU A C 1
ATOM 693 O O . LEU A 1 86 ? -15.016 6.675 25.761 1.00 92.75 86 LEU A O 1
ATOM 697 N N . LEU A 1 87 ? -13.266 7.317 24.503 1.00 93.19 87 LEU A N 1
ATOM 698 C CA . LEU A 1 87 ? -12.743 8.288 25.463 1.00 93.19 87 LEU A CA 1
ATOM 699 C C . LEU A 1 87 ? -13.733 9.436 25.698 1.00 93.19 87 LEU A C 1
ATOM 701 O O . LEU A 1 87 ? -13.950 9.829 26.841 1.00 93.19 87 LEU A O 1
ATOM 705 N N . SER A 1 88 ? -14.383 9.932 24.642 1.00 91.81 88 SER A N 1
ATOM 706 C CA . SER A 1 88 ? -15.437 10.946 24.749 1.00 91.81 88 SER A CA 1
ATOM 707 C C . SER A 1 88 ? -16.616 10.459 25.601 1.00 91.81 88 SER A C 1
ATOM 709 O O . SER A 1 88 ? -17.073 11.185 26.486 1.00 91.81 88 SER A O 1
ATOM 711 N N . ILE A 1 89 ? -17.054 9.205 25.422 1.00 88.56 89 ILE A N 1
ATOM 712 C CA . ILE A 1 89 ? -18.097 8.607 26.268 1.00 88.56 89 ILE A CA 1
ATOM 713 C C . ILE A 1 89 ? -17.646 8.563 27.734 1.00 88.56 89 ILE A C 1
ATOM 715 O O . ILE A 1 89 ? -18.424 8.927 28.615 1.00 88.56 89 ILE A O 1
ATOM 719 N N . VAL A 1 90 ? -16.411 8.135 28.011 1.00 88.12 90 VAL A N 1
ATOM 720 C CA . VAL A 1 90 ? -15.888 8.058 29.386 1.00 88.12 90 VAL A CA 1
ATOM 721 C C . VAL A 1 90 ? -15.809 9.448 30.019 1.00 88.12 90 VAL A C 1
ATOM 723 O O . VAL A 1 90 ? -16.329 9.628 31.116 1.00 88.12 90 VAL A O 1
ATOM 726 N N . LYS A 1 91 ? -15.264 10.440 29.307 1.00 86.00 91 LYS A N 1
ATOM 727 C CA . LYS A 1 91 ? -15.164 11.823 29.792 1.00 86.00 91 LYS A CA 1
ATOM 728 C C . LYS A 1 91 ? -16.536 12.436 30.073 1.00 86.00 91 LYS A C 1
ATOM 730 O O . LYS A 1 91 ? -16.756 12.977 31.147 1.00 86.00 91 LYS A O 1
ATOM 735 N N . SER A 1 92 ? -17.494 12.267 29.156 1.00 79.25 92 SER A N 1
ATOM 736 C CA . SER A 1 92 ? -18.862 12.770 29.354 1.00 79.25 92 SER A CA 1
ATOM 737 C C . SER A 1 92 ? -19.555 12.145 30.572 1.00 79.25 92 SER A C 1
ATOM 739 O O . SER A 1 92 ? -20.382 12.783 31.222 1.00 79.25 92 SER A O 1
ATOM 741 N N . LYS A 1 93 ? -19.205 10.897 30.911 1.00 73.94 93 LYS A N 1
ATOM 742 C CA . LYS A 1 93 ? -19.698 10.229 32.114 1.00 73.94 93 LYS A CA 1
ATOM 743 C C . LYS A 1 93 ? -19.070 10.820 33.377 1.00 73.94 93 LYS A C 1
ATOM 745 O O . LYS A 1 93 ? -19.808 11.027 34.335 1.00 73.94 93 LYS A O 1
ATOM 750 N N . ASP A 1 94 ? -17.776 11.119 33.367 1.00 70.94 94 ASP A N 1
ATOM 751 C CA . ASP A 1 94 ? -17.061 11.708 34.507 1.00 70.94 94 ASP A CA 1
ATOM 752 C C . ASP A 1 94 ? -17.553 13.136 34.813 1.00 70.94 94 ASP A C 1
ATOM 754 O O . ASP A 1 94 ? -17.956 13.431 35.939 1.00 70.94 94 ASP A O 1
ATOM 758 N N . ASP A 1 95 ? -17.710 13.969 33.778 1.00 66.00 95 ASP A N 1
ATOM 759 C CA . ASP A 1 95 ? -18.281 15.320 33.897 1.00 66.00 95 ASP A CA 1
ATOM 760 C C . ASP A 1 95 ? -19.726 15.279 34.443 1.00 66.00 95 ASP A C 1
ATOM 762 O O . ASP A 1 95 ? -20.119 16.088 35.287 1.00 66.00 95 ASP A O 1
ATOM 766 N N . SER A 1 96 ? -20.527 14.289 34.021 1.00 61.44 96 SER A N 1
ATOM 767 C CA . SER A 1 96 ? -21.899 14.105 34.522 1.00 61.44 96 SER A CA 1
ATOM 768 C C . SER A 1 96 ? -21.972 13.624 35.977 1.00 61.44 96 SER A C 1
ATOM 770 O O . SER A 1 96 ? -22.965 13.888 36.657 1.00 61.44 96 SER A O 1
ATOM 772 N N . VAL A 1 97 ? -20.946 12.912 36.456 1.00 60.88 97 VAL A N 1
ATOM 773 C CA . VAL A 1 97 ? -20.836 12.464 37.850 1.00 60.88 97 VAL A CA 1
ATOM 774 C C . VAL A 1 97 ? -20.375 13.627 38.721 1.00 60.88 97 VAL A C 1
ATOM 776 O O . VAL A 1 97 ? -21.020 13.894 39.729 1.00 60.88 97 VAL A O 1
ATOM 779 N N . SER A 1 98 ? -19.364 14.387 38.289 1.00 59.88 98 SER A N 1
ATOM 780 C CA . SER A 1 98 ? -18.902 15.587 38.995 1.00 59.88 98 SER A CA 1
ATOM 781 C C . SER A 1 98 ? -20.013 16.635 39.135 1.00 59.88 98 SER A C 1
ATOM 783 O O . SER A 1 98 ? -20.207 17.183 40.217 1.00 59.88 98 SER A O 1
ATOM 785 N N . MET A 1 99 ? -20.807 16.874 38.082 1.00 55.47 99 MET A N 1
ATOM 786 C CA . MET A 1 99 ? -21.933 17.817 38.141 1.00 55.47 99 MET A CA 1
ATOM 787 C C . MET A 1 99 ? -23.089 17.313 39.020 1.00 55.47 99 MET A C 1
ATOM 789 O O . MET A 1 99 ? -23.724 18.101 39.720 1.00 55.47 99 MET A O 1
ATOM 793 N N . LYS A 1 100 ? -23.352 15.998 39.038 1.00 57.81 100 LYS A N 1
ATOM 794 C CA . LYS A 1 100 ? -24.358 15.412 39.936 1.00 57.81 100 LYS A CA 1
ATOM 795 C C . LYS A 1 100 ? -23.958 15.521 41.402 1.00 57.81 100 LYS A C 1
ATOM 797 O O . LYS A 1 100 ? -24.839 15.817 42.197 1.00 57.81 100 LYS A O 1
ATOM 802 N N . THR A 1 101 ? -22.680 15.323 41.732 1.00 58.28 101 THR A N 1
ATOM 803 C CA . THR A 1 101 ? -22.167 15.418 43.108 1.00 58.28 101 THR A CA 1
ATOM 804 C C . THR A 1 101 ? -22.309 16.835 43.672 1.00 58.28 101 THR A C 1
ATOM 806 O O . THR A 1 101 ? -22.744 16.993 44.808 1.00 58.28 101 THR A O 1
ATOM 809 N N . VAL A 1 102 ? -22.040 17.866 42.861 1.00 57.94 102 VAL A N 1
ATOM 810 C CA . VAL A 1 102 ? -22.199 19.277 43.269 1.00 57.94 102 VAL A CA 1
ATOM 811 C C . VAL A 1 102 ? -23.675 19.663 43.459 1.00 57.94 102 VAL A C 1
ATOM 813 O O . VAL A 1 102 ? -23.991 20.440 44.353 1.00 57.94 102 VAL A O 1
ATOM 816 N N . MET A 1 103 ? -24.602 19.100 42.671 1.00 55.47 103 MET A N 1
ATOM 817 C CA . MET A 1 103 ? -26.048 19.327 42.850 1.00 55.47 103 MET A CA 1
ATOM 818 C C . MET A 1 103 ? -26.659 18.538 44.020 1.00 55.47 103 MET A C 1
ATOM 820 O O . MET A 1 103 ? -27.680 18.955 44.558 1.00 55.47 103 MET A O 1
ATOM 824 N N . THR A 1 104 ? -26.080 17.401 44.419 1.00 53.62 104 THR A N 1
ATOM 825 C CA . THR A 1 104 ? -26.637 16.555 45.493 1.00 53.62 104 THR A CA 1
ATOM 826 C C . THR A 1 104 ? -26.449 17.098 46.905 1.00 53.62 104 THR A C 1
ATOM 828 O O . THR A 1 104 ? -27.217 16.703 47.775 1.00 53.62 104 THR A O 1
ATOM 831 N N . ASP A 1 105 ? -25.520 18.029 47.137 1.00 53.22 105 ASP A N 1
ATOM 832 C CA . ASP A 1 105 ? -25.384 18.692 48.447 1.00 53.22 105 ASP A CA 1
ATOM 833 C C . ASP A 1 105 ? -26.557 19.641 48.765 1.00 53.22 105 ASP A C 1
ATOM 835 O O . ASP A 1 105 ? -26.724 20.061 49.909 1.00 53.22 105 ASP A O 1
ATOM 839 N N . ALA A 1 106 ? -27.407 19.956 47.778 1.00 55.16 106 ALA A N 1
ATOM 840 C CA . ALA A 1 106 ? -28.517 20.896 47.928 1.00 55.16 106 ALA A CA 1
ATOM 841 C C . ALA A 1 106 ? -29.902 20.242 48.145 1.00 55.16 106 ALA A C 1
ATOM 843 O O . ALA A 1 106 ? -30.838 20.955 48.501 1.00 55.16 106 ALA A O 1
ATOM 844 N N . GLU A 1 107 ? -30.079 18.923 47.955 1.00 51.91 107 GLU A N 1
ATOM 845 C CA . GLU A 1 107 ? -31.425 18.314 47.862 1.00 51.91 107 GLU A CA 1
ATOM 846 C C . GLU A 1 107 ? -31.564 16.945 48.582 1.00 51.91 107 GLU A C 1
ATOM 848 O O . GLU A 1 107 ? -31.550 15.864 48.000 1.00 51.91 107 GLU A O 1
ATOM 853 N N . HIS A 1 108 ? -31.660 17.024 49.910 1.00 47.75 108 HIS A N 1
ATOM 854 C CA . HIS A 1 108 ? -32.433 16.207 50.867 1.00 47.75 108 HIS A CA 1
ATOM 855 C C . HIS A 1 108 ? -33.004 14.803 50.469 1.00 47.75 108 HIS A C 1
ATOM 857 O O . HIS A 1 108 ? -34.079 14.671 49.889 1.00 47.75 108 HIS A O 1
ATOM 863 N N . VAL A 1 109 ? -32.328 13.745 50.945 1.00 53.34 109 VAL A N 1
ATOM 864 C CA . VAL A 1 109 ? -32.750 12.511 51.681 1.00 53.34 109 VAL A CA 1
ATOM 865 C C . VAL A 1 109 ? -34.011 11.678 51.307 1.00 53.34 109 VAL A C 1
ATOM 867 O O . VAL A 1 109 ? -34.019 10.497 51.640 1.00 53.34 109 VAL A O 1
ATOM 870 N N . ILE A 1 110 ? -35.040 12.151 50.591 1.00 53.16 110 ILE A N 1
ATOM 871 C CA . ILE A 1 110 ? -36.287 11.356 50.385 1.00 53.16 110 ILE A CA 1
ATOM 872 C C . ILE A 1 110 ? -36.395 10.705 48.985 1.00 53.16 110 ILE A C 1
ATOM 874 O O . ILE A 1 110 ? -37.098 9.717 48.812 1.00 53.16 110 ILE A O 1
ATOM 878 N N . THR A 1 111 ? -35.631 11.151 47.985 1.00 58.41 111 THR A N 1
ATOM 879 C CA . THR A 1 111 ? -35.791 10.723 46.573 1.00 58.41 111 THR A CA 1
ATOM 880 C C . THR A 1 111 ? -34.779 9.673 46.089 1.00 58.41 111 THR A C 1
ATOM 882 O O . THR A 1 111 ? -34.722 9.352 44.899 1.00 58.41 111 THR A O 1
ATOM 885 N N . ALA A 1 112 ? -33.953 9.118 46.982 1.00 60.16 112 ALA A N 1
ATOM 886 C CA . ALA A 1 112 ? -32.872 8.205 46.603 1.00 60.16 112 ALA A CA 1
ATOM 887 C C . ALA A 1 112 ? -33.376 6.878 46.000 1.00 60.16 112 ALA A C 1
ATOM 889 O O . ALA A 1 112 ? -32.767 6.375 45.052 1.00 60.16 112 ALA A O 1
ATOM 890 N N . ASP A 1 113 ? -34.490 6.343 46.507 1.00 61.66 113 ASP A N 1
ATOM 891 C CA . ASP A 1 113 ? -35.028 5.042 46.083 1.00 61.66 113 ASP A CA 1
ATOM 892 C C . ASP A 1 113 ? -35.739 5.131 44.718 1.00 61.66 113 ASP A C 1
ATOM 894 O O . ASP A 1 113 ? -35.413 4.387 43.791 1.00 61.66 113 ASP A O 1
ATOM 898 N N . GLU A 1 114 ? -36.577 6.155 44.509 1.00 64.06 114 GLU A N 1
ATOM 899 C CA . GLU A 1 114 ? -37.201 6.445 43.204 1.00 64.06 114 GLU A CA 1
ATOM 900 C C . GLU A 1 114 ? -36.156 6.772 42.122 1.00 64.06 114 GLU A C 1
ATOM 902 O O . GLU A 1 114 ? -36.275 6.371 40.958 1.00 64.06 114 GLU A O 1
ATOM 907 N N . ARG A 1 115 ? -35.069 7.465 42.492 1.00 62.66 115 ARG A N 1
ATOM 908 C CA . ARG A 1 115 ? -33.952 7.764 41.583 1.00 62.66 115 ARG A CA 1
ATOM 909 C C . ARG A 1 115 ? -33.155 6.506 41.231 1.00 62.66 115 ARG A C 1
ATOM 911 O O . ARG A 1 115 ? -32.738 6.338 40.078 1.00 62.66 115 ARG A O 1
ATOM 918 N N . ALA A 1 116 ? -32.952 5.600 42.185 1.00 66.19 116 ALA A N 1
ATOM 919 C CA . ALA A 1 116 ? -32.313 4.309 41.944 1.00 66.19 116 ALA A CA 1
ATOM 920 C C . ALA A 1 116 ? -33.179 3.407 41.047 1.00 66.19 116 ALA A C 1
ATOM 922 O O . ALA A 1 116 ? -32.661 2.717 40.165 1.00 66.19 116 ALA A O 1
ATOM 923 N N . GLU A 1 117 ? -34.499 3.445 41.204 1.00 72.25 117 GLU A N 1
ATOM 924 C CA . GLU A 1 117 ? -35.413 2.672 40.368 1.00 72.25 117 GLU A CA 1
ATOM 925 C C . GLU A 1 117 ? -35.498 3.217 38.933 1.00 72.25 117 GLU A C 1
ATOM 927 O O . GLU A 1 117 ? -35.360 2.447 37.972 1.00 72.25 117 GLU A O 1
ATOM 932 N N . ASN A 1 118 ? -35.582 4.542 38.764 1.00 72.75 118 ASN A N 1
ATOM 933 C CA . ASN A 1 118 ? -35.560 5.193 37.450 1.00 72.75 118 ASN A CA 1
ATOM 934 C C . ASN A 1 118 ? -34.255 4.931 36.686 1.00 72.75 118 ASN A C 1
ATOM 936 O O . ASN A 1 118 ? -34.281 4.603 35.497 1.00 72.75 118 ASN A O 1
ATOM 940 N N . THR A 1 119 ? -33.102 4.968 37.359 1.00 74.25 119 THR A N 1
ATOM 941 C CA . THR A 1 119 ? -31.818 4.638 36.713 1.00 74.25 119 THR A CA 1
ATOM 942 C C . THR A 1 119 ? -31.760 3.169 36.279 1.00 74.25 119 THR A C 1
ATOM 944 O O . THR A 1 119 ? -31.332 2.875 35.160 1.00 74.25 119 THR A O 1
ATOM 947 N N . ARG A 1 120 ? -32.256 2.224 37.092 1.00 76.81 120 ARG A N 1
ATOM 948 C CA . ARG A 1 120 ? -32.357 0.797 36.722 1.00 76.81 120 ARG A CA 1
ATOM 949 C C . ARG A 1 120 ? -33.295 0.577 35.534 1.00 76.81 120 ARG A C 1
ATOM 951 O O . ARG A 1 120 ? -32.955 -0.186 34.624 1.00 76.81 120 ARG A O 1
ATOM 958 N N . ALA A 1 121 ? -34.446 1.247 35.508 1.00 79.12 121 ALA A N 1
ATOM 959 C CA . ALA A 1 121 ? -35.388 1.186 34.394 1.00 79.12 121 ALA A CA 1
ATOM 960 C C . ALA A 1 121 ? -34.771 1.733 33.095 1.00 79.12 121 ALA A C 1
ATOM 962 O O . ALA A 1 121 ? -34.860 1.086 32.045 1.00 79.12 121 ALA A O 1
ATOM 963 N N . GLU A 1 122 ? -34.055 2.856 33.168 1.00 80.31 122 GLU A N 1
ATOM 964 C CA . GLU A 1 122 ? -33.304 3.406 32.039 1.00 80.31 122 GLU A CA 1
ATOM 965 C C . GLU A 1 122 ? -32.202 2.463 31.547 1.00 80.31 122 GLU A C 1
ATOM 967 O O . GLU A 1 122 ? -32.046 2.267 30.338 1.00 80.31 122 GLU A O 1
ATOM 972 N N . HIS A 1 123 ? -31.444 1.851 32.459 1.00 81.25 123 HIS A N 1
ATOM 973 C CA . HIS A 1 123 ? -30.406 0.886 32.106 1.00 81.25 123 HIS A CA 1
ATOM 974 C C . HIS A 1 123 ? -30.990 -0.314 31.361 1.00 81.25 123 HIS A C 1
ATOM 976 O O . HIS A 1 123 ? -30.466 -0.682 30.304 1.00 81.25 123 HIS A O 1
ATOM 982 N N . ARG A 1 124 ? -32.109 -0.872 31.846 1.00 84.38 124 ARG A N 1
ATOM 983 C CA . ARG A 1 124 ? -32.838 -1.941 31.149 1.00 84.38 124 ARG A CA 1
ATOM 984 C C . ARG A 1 124 ? -33.256 -1.479 29.756 1.00 84.38 124 ARG A C 1
ATOM 986 O O . ARG A 1 124 ? -32.915 -2.137 28.776 1.00 84.38 124 ARG A O 1
ATOM 993 N N . ARG A 1 125 ? -33.913 -0.319 29.632 1.00 87.50 125 ARG A N 1
ATOM 994 C CA . ARG A 1 125 ? -34.346 0.234 28.335 1.00 87.50 125 ARG A CA 1
ATOM 995 C C . ARG A 1 125 ? -33.183 0.352 27.344 1.00 87.50 125 ARG A C 1
ATOM 997 O O . ARG A 1 125 ? -33.296 -0.116 26.212 1.00 87.50 125 ARG A O 1
ATOM 1004 N N . ARG A 1 126 ? -32.040 0.906 27.768 1.00 86.44 126 ARG A N 1
ATOM 1005 C CA . ARG A 1 126 ? -30.833 1.034 26.926 1.00 86.44 126 ARG A CA 1
ATOM 1006 C C . ARG A 1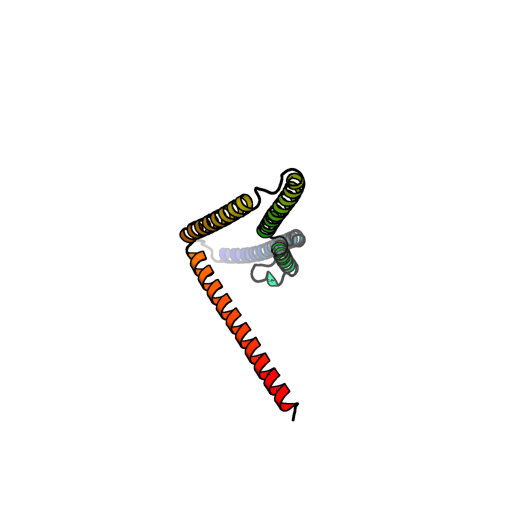 126 ? -30.282 -0.326 26.490 1.00 86.44 126 ARG A C 1
ATOM 1008 O O . ARG A 1 126 ? -29.838 -0.460 25.351 1.00 86.44 126 ARG A O 1
ATOM 1015 N N . GLN A 1 127 ? -30.324 -1.341 27.355 1.00 88.56 127 GLN A N 1
ATOM 1016 C CA . GLN A 1 127 ? -29.924 -2.704 26.989 1.00 88.56 127 GLN A CA 1
ATOM 1017 C C . GLN A 1 127 ? -30.823 -3.292 25.898 1.00 88.56 127 GLN A C 1
ATOM 1019 O O . GLN A 1 127 ? -30.308 -3.848 24.929 1.00 88.56 127 GLN A O 1
ATOM 1024 N N . TRP A 1 128 ? -32.146 -3.152 26.021 1.00 91.19 128 TRP A N 1
ATOM 1025 C CA . TRP A 1 128 ? -33.085 -3.650 25.012 1.00 91.19 128 TRP A CA 1
ATOM 1026 C C . TRP A 1 128 ? -32.899 -2.950 23.666 1.00 91.19 128 TRP A C 1
ATOM 1028 O O . TRP A 1 128 ? -32.845 -3.628 22.643 1.00 91.19 128 TRP A O 1
ATOM 1038 N N . ILE A 1 129 ? -32.705 -1.628 23.659 1.00 92.38 129 ILE A N 1
ATOM 1039 C CA . ILE A 1 129 ? -32.433 -0.869 22.428 1.00 92.38 129 ILE A CA 1
ATOM 1040 C C . ILE A 1 129 ? -31.177 -1.402 21.727 1.00 92.38 129 ILE A C 1
ATOM 1042 O O . ILE A 1 129 ? -31.222 -1.687 20.535 1.00 92.38 129 ILE A O 1
ATOM 1046 N N . ARG A 1 130 ? -30.079 -1.627 22.461 1.00 92.81 130 ARG A N 1
ATOM 1047 C CA . ARG A 1 130 ? -28.838 -2.191 21.894 1.00 92.81 130 ARG A CA 1
ATOM 1048 C C . ARG A 1 130 ? -29.038 -3.597 21.327 1.00 92.81 130 ARG A C 1
ATOM 1050 O O . ARG A 1 130 ? -28.500 -3.910 20.268 1.00 92.81 130 ARG A O 1
ATOM 1057 N N . LYS A 1 131 ? -29.821 -4.443 22.008 1.00 92.38 131 LYS A N 1
ATOM 1058 C CA . LYS A 1 131 ? -30.162 -5.792 21.523 1.00 92.38 131 LYS A CA 1
ATOM 1059 C C . LYS A 1 131 ? -30.956 -5.732 20.217 1.00 92.38 131 LYS A C 1
ATOM 1061 O O . LYS A 1 131 ? -30.635 -6.465 19.286 1.00 92.38 131 LYS A O 1
ATOM 1066 N N . TRP A 1 132 ? -31.936 -4.835 20.127 1.00 95.25 132 TRP A N 1
ATOM 1067 C CA . TRP A 1 132 ? -32.721 -4.626 18.910 1.00 95.25 132 TRP A CA 1
ATOM 1068 C C . TRP A 1 132 ? -31.892 -4.041 17.766 1.00 95.25 132 TRP A C 1
ATOM 1070 O O . TRP A 1 132 ? -31.993 -4.520 16.641 1.00 95.25 132 TRP A O 1
ATOM 1080 N N . GLN A 1 133 ? -31.019 -3.071 18.048 1.00 94.62 133 GLN A N 1
ATOM 1081 C CA . GLN A 1 133 ? -30.081 -2.525 17.063 1.00 94.62 133 GLN A CA 1
ATOM 1082 C C . GLN A 1 133 ? -29.146 -3.610 16.516 1.00 94.62 133 GLN A C 1
ATOM 1084 O O . GLN A 1 133 ? -28.945 -3.693 15.306 1.00 94.62 133 GLN A O 1
ATOM 1089 N N . LEU A 1 134 ? -28.627 -4.483 17.385 1.00 93.44 134 LEU A N 1
ATOM 1090 C CA . LEU A 1 134 ? -27.809 -5.621 16.971 1.00 93.44 134 LEU A CA 1
ATOM 1091 C C . LEU A 1 134 ? -28.608 -6.610 16.113 1.00 93.44 134 LEU A C 1
ATOM 1093 O O . LEU A 1 134 ? -28.110 -7.050 15.082 1.00 93.44 134 LEU A O 1
ATOM 1097 N N . ALA A 1 135 ? -29.839 -6.944 16.508 1.00 93.50 135 ALA A N 1
ATOM 1098 C CA . ALA A 1 135 ? -30.699 -7.830 15.728 1.00 93.50 135 ALA A CA 1
ATOM 1099 C C . ALA A 1 135 ? -30.972 -7.253 14.330 1.00 93.50 135 ALA A C 1
ATOM 1101 O O . ALA A 1 135 ? -30.763 -7.940 13.333 1.00 93.50 135 ALA A O 1
ATOM 1102 N N . ALA A 1 136 ? -31.338 -5.971 14.244 1.00 94.81 136 ALA A N 1
ATOM 1103 C CA . ALA A 1 136 ? -31.557 -5.281 12.975 1.00 94.81 136 ALA A CA 1
ATOM 1104 C C . ALA A 1 136 ? -30.291 -5.249 12.099 1.00 94.81 136 ALA A C 1
ATOM 1106 O O . ALA A 1 136 ? -30.370 -5.466 10.889 1.00 94.81 136 ALA A O 1
ATOM 1107 N N . PHE A 1 137 ? -29.117 -5.025 12.700 1.00 95.00 137 PHE A N 1
ATOM 1108 C CA . PHE A 1 137 ? -27.835 -5.067 11.996 1.00 95.00 137 PHE A CA 1
ATOM 1109 C C . PHE A 1 137 ? -27.515 -6.466 11.449 1.00 95.00 137 PHE A C 1
ATOM 1111 O O . PHE A 1 137 ? -27.092 -6.590 10.300 1.00 95.00 137 PHE A O 1
ATOM 1118 N N . LEU A 1 138 ? -27.747 -7.517 12.240 1.00 93.75 138 LEU A N 1
ATOM 1119 C CA . LEU A 1 138 ? -27.471 -8.903 11.850 1.00 93.75 138 LEU A CA 1
ATOM 1120 C C . LEU A 1 138 ? -28.425 -9.414 10.767 1.00 93.75 138 LEU A C 1
ATOM 1122 O O . LEU A 1 138 ? -27.984 -10.132 9.876 1.00 93.75 138 LEU A O 1
ATOM 1126 N N . VAL A 1 139 ? -29.699 -9.012 10.799 1.00 94.00 139 VAL A N 1
ATOM 1127 C CA . VAL A 1 139 ? -30.671 -9.352 9.743 1.00 94.00 139 VAL A CA 1
ATOM 1128 C C . VAL A 1 139 ? -30.231 -8.784 8.392 1.00 94.00 139 VAL A C 1
ATOM 1130 O O . VAL A 1 139 ? -30.381 -9.444 7.369 1.00 94.00 139 VAL A O 1
ATOM 1133 N N . ARG A 1 140 ? -29.636 -7.584 8.381 1.00 93.19 140 ARG A N 1
ATOM 1134 C CA . ARG A 1 140 ? -29.100 -6.959 7.161 1.00 93.19 140 ARG A CA 1
ATOM 1135 C C . ARG A 1 140 ? -27.748 -7.533 6.719 1.00 93.19 140 ARG A C 1
ATOM 1137 O O . ARG A 1 140 ? -27.394 -7.381 5.557 1.00 93.19 140 ARG A O 1
ATOM 1144 N N . ASN A 1 141 ? -27.002 -8.178 7.620 1.00 95.62 141 ASN A N 1
ATOM 1145 C CA . ASN A 1 141 ? -25.643 -8.674 7.375 1.00 95.62 141 ASN A CA 1
ATOM 1146 C C . ASN A 1 141 ? -25.498 -10.151 7.807 1.00 95.62 141 ASN A C 1
ATOM 1148 O O . ASN A 1 141 ? -24.876 -10.438 8.839 1.00 95.62 141 ASN A O 1
ATOM 1152 N N . PRO A 1 142 ? -26.039 -11.112 7.030 1.00 92.19 142 PRO A N 1
ATOM 1153 C CA . PRO A 1 142 ? -26.088 -12.522 7.426 1.00 92.19 142 PRO A CA 1
ATOM 1154 C C . PRO A 1 142 ? -24.701 -13.177 7.543 1.00 92.19 142 PRO A C 1
ATOM 1156 O O . PRO A 1 142 ? -24.500 -14.046 8.392 1.00 92.19 142 PRO A O 1
ATOM 1159 N N . SER A 1 143 ? -23.715 -12.733 6.756 1.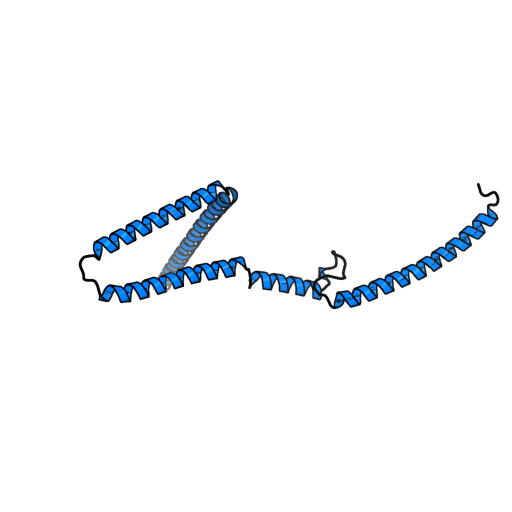00 92.06 143 SER A N 1
ATOM 1160 C CA . SER A 1 143 ? -22.332 -13.228 6.832 1.00 92.06 143 SER A CA 1
ATOM 1161 C C . SER A 1 143 ? -21.708 -12.974 8.208 1.00 92.06 143 SER A C 1
ATOM 1163 O O . SER A 1 143 ? -21.096 -13.865 8.795 1.00 92.06 143 SER A O 1
ATOM 1165 N N . ILE A 1 144 ? -21.935 -11.790 8.782 1.00 92.75 144 ILE A N 1
ATOM 1166 C CA . ILE A 1 144 ? -21.429 -11.419 10.109 1.00 92.75 144 ILE A CA 1
ATOM 1167 C C . ILE A 1 144 ? -22.079 -12.280 11.197 1.00 92.75 144 ILE A C 1
ATOM 1169 O O . ILE A 1 144 ? -21.416 -12.640 12.170 1.00 92.75 144 ILE A O 1
ATOM 1173 N N . ALA A 1 145 ? -23.350 -12.664 11.038 1.00 90.88 145 ALA A N 1
ATOM 1174 C CA . ALA A 1 145 ? -24.022 -13.555 11.983 1.00 90.88 145 ALA A CA 1
ATOM 1175 C C . ALA A 1 145 ? -23.359 -14.941 12.030 1.00 90.88 145 ALA A C 1
ATOM 1177 O O . ALA A 1 145 ? -23.146 -15.484 13.120 1.00 90.88 145 ALA A O 1
ATOM 1178 N N . PHE A 1 146 ? -22.981 -15.477 10.866 1.00 91.06 146 PHE A N 1
ATOM 1179 C CA . PHE A 1 146 ? -22.245 -16.734 10.771 1.00 91.06 146 PHE A CA 1
ATOM 1180 C C . PHE A 1 146 ? -20.873 -16.637 11.453 1.00 91.06 146 PHE A C 1
ATOM 1182 O O . PHE A 1 146 ? -20.586 -17.422 12.360 1.00 91.06 146 PHE A O 1
ATOM 1189 N N . PHE A 1 147 ? -20.064 -15.628 11.101 1.00 92.25 147 PHE A N 1
ATOM 1190 C CA . PHE A 1 147 ? -18.743 -15.425 11.710 1.00 92.25 147 PHE A CA 1
ATOM 1191 C C . PHE A 1 147 ? -18.824 -15.196 13.218 1.00 92.25 147 PHE A C 1
ATOM 1193 O O . PHE A 1 147 ? -18.033 -15.755 13.973 1.00 92.25 147 PHE A O 1
ATOM 1200 N N . ARG A 1 148 ? -19.820 -14.438 13.685 1.00 91.12 148 ARG A N 1
ATOM 1201 C CA . ARG A 1 148 ? -20.050 -14.206 15.114 1.00 91.12 148 ARG A CA 1
ATOM 1202 C C . ARG A 1 148 ? -20.336 -15.508 15.858 1.00 91.12 148 ARG A C 1
ATOM 1204 O O . ARG A 1 148 ? -19.791 -15.711 16.939 1.00 91.12 148 ARG A O 1
ATOM 1211 N N . LYS A 1 149 ? -21.172 -16.391 15.302 1.00 90.69 149 LYS A N 1
ATOM 1212 C CA . LYS A 1 149 ? -21.467 -17.698 15.911 1.00 90.69 149 LYS A CA 1
ATOM 1213 C C . LYS A 1 149 ? -20.217 -18.580 15.958 1.00 90.69 149 LYS A C 1
ATOM 1215 O O . LYS A 1 149 ? -19.938 -19.169 16.999 1.00 90.69 149 LYS A O 1
ATOM 1220 N N . ALA A 1 150 ? -19.453 -18.629 14.865 1.00 90.69 150 ALA A N 1
ATOM 1221 C CA . ALA A 1 150 ? -18.202 -19.382 14.795 1.00 90.69 150 ALA A CA 1
ATOM 1222 C C . ALA A 1 150 ? -17.171 -18.880 15.822 1.00 90.69 150 ALA A C 1
ATOM 1224 O O . ALA A 1 150 ? -16.611 -19.679 16.570 1.00 90.69 150 ALA A O 1
ATOM 1225 N N . TYR A 1 151 ? -16.997 -17.561 15.926 1.00 91.50 151 TYR A N 1
ATOM 1226 C CA . TYR A 1 151 ? -16.091 -16.935 16.888 1.00 91.50 151 TYR A CA 1
ATOM 1227 C C . TYR A 1 151 ? -16.477 -17.240 18.342 1.00 91.50 151 TYR A C 1
ATOM 1229 O O . TYR A 1 151 ?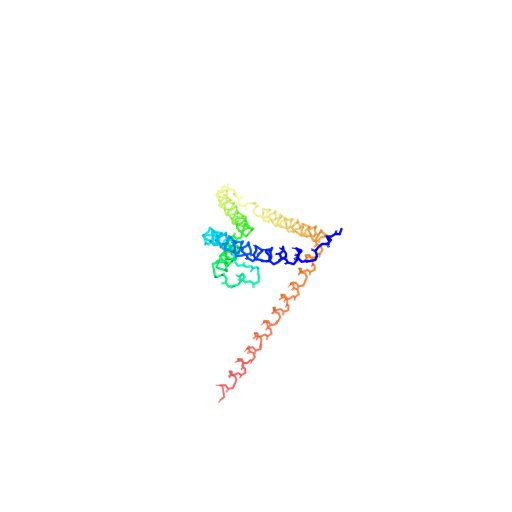 -15.626 -17.621 19.142 1.00 91.50 151 TYR A O 1
ATOM 1237 N N . ILE A 1 152 ? -17.766 -17.127 18.691 1.00 90.50 152 ILE A N 1
ATOM 1238 C CA . ILE A 1 152 ? -18.252 -17.435 20.047 1.00 90.50 152 ILE A CA 1
ATOM 1239 C C . ILE A 1 152 ? -18.007 -18.910 20.395 1.00 90.50 152 ILE A C 1
ATOM 1241 O O . ILE A 1 152 ? -17.544 -19.211 21.494 1.00 90.50 152 ILE A O 1
ATOM 1245 N N . ASN A 1 153 ? -18.272 -19.824 19.458 1.00 90.25 153 ASN A N 1
ATOM 1246 C CA . ASN A 1 153 ? -18.013 -21.250 19.656 1.00 90.25 153 ASN A CA 1
ATOM 1247 C C . ASN A 1 153 ? -16.519 -21.532 19.880 1.00 90.25 153 ASN A C 1
ATOM 1249 O O . ASN A 1 153 ? -16.167 -22.307 20.768 1.00 90.25 153 ASN A O 1
ATOM 1253 N N . GLN A 1 154 ? -15.641 -20.878 19.114 1.00 87.75 154 GLN A N 1
ATOM 1254 C CA . GLN A 1 154 ? -14.193 -21.010 19.272 1.00 87.75 154 GLN A CA 1
ATOM 1255 C C . GLN A 1 154 ? -13.719 -20.474 20.628 1.00 87.75 154 GLN A C 1
ATOM 1257 O O . GLN A 1 154 ? -12.928 -21.129 21.303 1.00 87.75 154 GLN A O 1
ATOM 1262 N N . TYR A 1 155 ? -14.236 -19.322 21.061 1.00 87.19 155 TYR A N 1
ATOM 1263 C CA . TYR A 1 155 ? -13.927 -18.759 22.374 1.00 87.19 155 TYR A CA 1
ATOM 1264 C C . TYR A 1 155 ? -14.329 -19.711 23.507 1.00 87.19 155 TYR A C 1
ATOM 1266 O O . TYR A 1 155 ? -13.516 -19.994 24.384 1.00 87.19 155 TYR A O 1
ATOM 1274 N N . HIS A 1 156 ? -15.542 -20.270 23.448 1.00 88.12 156 HIS A N 1
ATOM 1275 C CA . HIS A 1 156 ? -16.020 -21.231 24.443 1.00 88.12 156 HIS A CA 1
ATOM 1276 C C . HIS A 1 156 ? -15.175 -22.517 24.461 1.00 88.12 156 HIS A C 1
ATOM 1278 O O . HIS A 1 156 ? -14.840 -23.034 25.525 1.00 88.12 156 HIS A O 1
ATOM 1284 N N . SER A 1 157 ? -14.777 -23.025 23.291 1.00 84.44 157 SER A N 1
ATOM 1285 C CA . SER A 1 157 ? -13.866 -24.171 23.202 1.00 84.44 157 SER A CA 1
ATOM 1286 C C . SER A 1 157 ? -12.509 -23.865 23.845 1.00 84.44 157 SER A C 1
ATOM 1288 O O . SER A 1 157 ? -11.994 -24.675 24.611 1.00 84.44 157 SER A O 1
ATOM 1290 N N . ASN A 1 158 ? -11.943 -22.685 23.580 1.00 82.12 158 ASN A N 1
ATOM 1291 C CA . ASN A 1 158 ? -10.662 -22.268 24.149 1.00 82.12 158 ASN A CA 1
ATOM 1292 C C . ASN A 1 158 ? -10.729 -22.110 25.673 1.00 82.12 158 ASN A C 1
ATOM 1294 O O . ASN A 1 158 ? -9.824 -22.581 26.361 1.00 82.12 158 ASN A O 1
ATOM 1298 N N . SER A 1 159 ? -11.810 -21.532 26.209 1.00 81.69 159 SER A N 1
ATOM 1299 C CA . SER A 1 159 ? -11.989 -21.408 27.660 1.00 81.69 159 SER A CA 1
ATOM 1300 C C . SER A 1 159 ? -12.106 -22.769 28.349 1.00 81.69 159 SER A C 1
ATOM 1302 O O . SER A 1 159 ? -11.557 -22.962 29.428 1.00 81.69 159 SER A O 1
ATOM 1304 N N . LEU A 1 160 ? -12.765 -23.747 27.718 1.00 82.44 160 LEU A N 1
ATOM 1305 C CA . LEU A 1 160 ? -12.849 -25.107 28.260 1.00 82.44 160 LEU A CA 1
ATOM 1306 C C . LEU A 1 160 ? -11.484 -25.809 28.271 1.00 82.44 160 LEU A C 1
ATOM 1308 O O . LEU A 1 160 ? -11.144 -26.484 29.242 1.00 82.44 160 LEU A O 1
ATOM 1312 N N . ILE A 1 161 ? -10.682 -25.626 27.217 1.00 81.31 161 ILE A N 1
ATOM 1313 C CA . ILE A 1 161 ? -9.317 -26.168 27.136 1.00 81.31 161 ILE A CA 1
ATOM 1314 C C . ILE A 1 161 ? -8.420 -25.551 28.218 1.00 81.31 161 ILE A C 1
ATOM 1316 O O . ILE A 1 161 ? -7.581 -26.241 28.796 1.00 81.31 161 ILE A O 1
ATOM 1320 N N . GLU A 1 162 ? -8.576 -24.260 28.497 1.00 80.25 162 GLU A N 1
ATOM 1321 C CA . GLU A 1 162 ? -7.815 -23.562 29.534 1.00 80.25 162 GLU A CA 1
ATOM 1322 C C . GLU A 1 162 ? -8.182 -24.054 30.940 1.00 80.25 162 GLU A C 1
ATOM 1324 O O . GLU A 1 162 ? -7.295 -24.413 31.711 1.00 80.25 162 GLU A O 1
ATOM 1329 N N . VAL A 1 163 ? -9.478 -24.200 31.233 1.00 83.25 163 VAL A N 1
ATOM 1330 C CA . VAL A 1 163 ? -9.958 -24.791 32.493 1.00 83.25 163 VAL A CA 1
ATOM 1331 C C . VAL A 1 163 ? -9.455 -26.229 32.660 1.00 83.25 163 VAL A C 1
ATOM 1333 O O . VAL A 1 163 ? -8.974 -26.594 33.731 1.00 83.25 163 VAL A O 1
ATOM 1336 N N . SER A 1 164 ? -9.500 -27.042 31.599 1.00 78.06 164 SER A N 1
ATOM 1337 C CA . SER A 1 164 ? -8.991 -28.419 31.622 1.00 78.06 164 SER A CA 1
ATOM 1338 C C . SER A 1 164 ? -7.480 -28.483 31.881 1.00 78.06 164 SER A C 1
ATOM 1340 O O . SER A 1 164 ? -7.031 -29.325 32.663 1.00 78.06 164 SER A O 1
ATOM 1342 N N . ARG A 1 165 ? -6.693 -27.565 31.298 1.00 80.62 165 ARG A N 1
ATOM 1343 C CA . ARG A 1 165 ? -5.257 -27.434 31.592 1.00 80.62 165 ARG A CA 1
ATOM 1344 C C . ARG A 1 165 ? -5.018 -27.104 33.061 1.00 80.62 165 ARG A C 1
ATOM 1346 O O . ARG A 1 165 ? -4.219 -27.790 33.691 1.00 80.62 165 ARG A O 1
ATOM 1353 N N . THR A 1 166 ? -5.723 -26.121 33.619 1.00 81.12 166 THR A N 1
ATOM 1354 C CA . THR A 1 166 ? -5.579 -25.731 35.033 1.00 81.12 166 THR A CA 1
ATOM 1355 C C . THR A 1 166 ? -5.888 -26.890 35.980 1.00 81.12 166 THR A C 1
ATOM 1357 O O . THR A 1 166 ? -5.092 -27.178 36.869 1.00 81.12 166 THR A O 1
ATOM 1360 N N . ILE A 1 167 ? -6.977 -27.626 35.734 1.00 82.19 167 ILE A N 1
ATOM 1361 C CA . ILE A 1 167 ? -7.340 -28.807 36.533 1.00 82.19 167 ILE A CA 1
ATOM 1362 C C . ILE A 1 167 ? -6.244 -29.880 36.461 1.00 82.19 167 ILE A C 1
ATOM 1364 O O . ILE A 1 167 ? -5.889 -30.472 37.479 1.00 82.19 167 ILE A O 1
ATOM 1368 N N . ASN A 1 168 ? -5.670 -30.123 35.280 1.00 78.38 168 ASN A N 1
ATOM 1369 C CA . ASN A 1 168 ? -4.602 -31.109 35.115 1.00 78.38 168 ASN A CA 1
ATOM 1370 C C . ASN A 1 168 ? -3.308 -30.693 35.849 1.00 78.38 168 ASN A C 1
ATOM 1372 O O . ASN A 1 168 ? -2.702 -31.510 36.545 1.00 78.38 168 ASN A O 1
ATOM 1376 N N . TYR A 1 169 ? -2.927 -29.410 35.784 1.00 76.62 169 TYR A N 1
ATOM 1377 C CA . TYR A 1 169 ? -1.808 -28.871 36.568 1.00 76.62 169 TYR A CA 1
ATOM 1378 C C . TYR A 1 169 ? -2.028 -29.021 38.080 1.00 76.62 169 TYR A C 1
ATOM 1380 O O . TYR A 1 169 ? -1.102 -29.404 38.798 1.00 76.62 169 TYR A O 1
ATOM 1388 N N . ASP A 1 170 ? -3.243 -28.773 38.575 1.00 76.75 170 ASP A N 1
ATOM 1389 C CA . ASP A 1 170 ? -3.565 -28.927 39.997 1.00 76.75 170 ASP A CA 1
ATOM 1390 C C . ASP A 1 170 ? -3.519 -30.392 40.453 1.00 76.75 170 ASP A C 1
ATOM 1392 O O . ASP A 1 170 ? -2.967 -30.687 41.517 1.00 76.75 170 ASP A O 1
ATOM 1396 N N . ILE A 1 171 ? -4.002 -31.329 39.631 1.00 74.12 171 ILE A N 1
ATOM 1397 C CA . ILE A 1 171 ? -3.907 -32.771 39.907 1.00 74.12 171 ILE A CA 1
ATOM 1398 C C . ILE A 1 171 ? -2.441 -33.218 39.963 1.00 74.12 171 ILE A C 1
ATOM 1400 O O . ILE A 1 171 ? -2.047 -33.910 40.906 1.00 74.12 171 ILE A O 1
ATOM 1404 N N . GLN A 1 172 ? -1.604 -32.785 39.013 1.00 71.81 172 GLN A N 1
ATOM 1405 C CA . GLN A 1 172 ? -0.168 -33.083 39.036 1.00 71.81 172 GLN A CA 1
ATOM 1406 C C . GLN A 1 172 ? 0.520 -32.495 40.276 1.00 71.81 172 GLN A C 1
ATOM 1408 O O . GLN A 1 172 ? 1.314 -33.173 40.928 1.00 71.81 172 GLN A O 1
ATOM 1413 N N . LYS A 1 173 ? 0.176 -31.263 40.662 1.00 72.50 173 LYS A N 1
ATOM 1414 C CA . LYS A 1 173 ? 0.726 -30.594 41.848 1.00 72.50 173 LYS A CA 1
ATOM 1415 C C . LYS A 1 173 ? 0.316 -31.271 43.160 1.00 72.50 173 LYS A C 1
ATOM 1417 O O . LYS A 1 173 ? 1.104 -31.287 44.107 1.00 72.50 173 LYS A O 1
ATOM 1422 N N . ILE A 1 174 ? -0.899 -31.818 43.241 1.00 72.44 174 ILE A N 1
ATOM 1423 C CA . ILE A 1 174 ? -1.364 -32.622 44.384 1.00 72.44 174 ILE A CA 1
ATOM 1424 C C . ILE A 1 174 ? -0.637 -33.970 44.415 1.00 72.44 174 ILE A C 1
ATOM 1426 O O . ILE A 1 174 ? -0.174 -34.379 45.478 1.00 72.44 174 ILE A O 1
ATOM 1430 N N . GLY A 1 175 ? -0.476 -34.622 43.259 1.00 66.88 175 GLY A N 1
ATOM 1431 C CA . GLY A 1 175 ? 0.287 -35.862 43.129 1.00 66.88 175 GLY A CA 1
ATOM 1432 C C . GLY A 1 175 ? 1.721 -35.708 43.634 1.00 66.88 175 GLY A C 1
ATOM 1433 O O . GLY A 1 175 ? 2.129 -36.424 44.541 1.00 66.88 175 GLY A O 1
ATOM 1434 N N . ILE A 1 176 ? 2.455 -34.710 43.134 1.00 66.44 176 ILE A N 1
ATOM 1435 C CA . ILE A 1 176 ? 3.854 -34.450 43.517 1.00 66.44 176 ILE A CA 1
ATOM 1436 C C . ILE A 1 176 ? 3.985 -34.135 45.017 1.00 66.44 176 ILE A C 1
ATOM 1438 O O . ILE A 1 176 ? 4.873 -34.667 45.678 1.00 66.44 176 ILE A O 1
ATOM 1442 N N . ARG A 1 177 ? 3.069 -33.341 45.594 1.00 62.03 177 ARG A N 1
ATOM 1443 C CA . ARG A 1 177 ? 3.062 -33.074 47.046 1.00 62.03 177 ARG A CA 1
ATOM 1444 C C . ARG A 1 177 ? 2.836 -34.326 47.889 1.00 62.03 177 ARG A C 1
ATOM 1446 O O . ARG A 1 177 ? 3.362 -34.409 48.992 1.00 62.03 177 ARG A O 1
ATOM 1453 N N . ARG A 1 178 ? 2.069 -35.291 47.378 1.00 59.59 178 ARG A N 1
ATOM 1454 C CA . ARG A 1 178 ? 1.802 -36.559 48.063 1.00 59.59 178 ARG A CA 1
ATOM 1455 C C . ARG A 1 178 ? 3.014 -37.493 48.056 1.00 59.59 178 ARG A C 1
ATOM 1457 O O . ARG A 1 178 ? 3.212 -38.201 49.033 1.00 59.59 178 ARG A O 1
ATOM 1464 N N . TYR A 1 179 ? 3.835 -37.456 47.005 1.00 58.44 179 TYR A N 1
ATOM 1465 C CA . TYR A 1 179 ? 5.080 -38.234 46.916 1.00 58.44 179 TYR A CA 1
ATOM 1466 C C . TYR A 1 179 ? 6.232 -37.657 47.749 1.00 58.44 179 TYR A C 1
ATOM 1468 O O . TYR A 1 179 ? 7.130 -38.395 48.120 1.00 58.44 179 TYR A O 1
ATOM 1476 N N . MET A 1 180 ? 6.208 -36.357 48.048 1.00 56.91 180 MET A N 1
ATOM 1477 C CA . MET A 1 180 ? 7.270 -35.660 48.788 1.00 56.91 180 MET A CA 1
ATOM 1478 C C . MET A 1 180 ? 7.006 -35.578 50.309 1.00 56.91 180 MET A C 1
ATOM 1480 O O . MET A 1 180 ? 7.782 -34.975 51.041 1.00 56.91 180 MET A O 1
ATOM 1484 N N . SER A 1 181 ? 5.883 -36.144 50.768 1.00 55.03 181 SER A N 1
ATOM 1485 C CA . SER A 1 181 ? 5.417 -36.173 52.166 1.00 55.03 181 SER A CA 1
ATOM 1486 C C . SER A 1 181 ? 5.596 -37.553 52.834 1.00 55.03 181 SER A C 1
ATOM 1488 O O . SER A 1 181 ? 5.075 -37.765 53.931 1.00 55.03 181 SER A O 1
ATOM 1490 N N . VAL A 1 182 ? 6.276 -38.487 52.165 1.00 51.75 182 VAL A N 1
ATOM 1491 C CA . VAL A 1 182 ? 6.632 -39.835 52.644 1.00 51.75 182 VAL A CA 1
ATOM 1492 C C . VAL A 1 182 ? 8.148 -39.923 52.693 1.00 51.75 182 VAL A C 1
ATOM 1494 O O . VAL A 1 182 ? 8.660 -40.486 53.682 1.00 51.75 182 VAL A O 1
#

Foldseek 3Di:
DDPDPVVVVVVVVVVVVVVVVVVVVVVVVVVVVLVVVCVVCVVPLCDDSDPPVCCVVPPSVVVVVVVVVVCCVVCVPVVVVVVVVVVVVVVVVVVVVVVVVVVVVPDDDDCPVVVVVVVVVVVVVVVVVVVVVVVVVCVVPVVVVVVVVVVVVVVVVVVVVVVVVVVVVVVVVVVVVVVVVD

pLDDT: mean 83.16, std 13.01, range [47.75, 97.0]

Radius of gyration: 38.43 Å; chains: 1; bounding box: 61×61×116 Å

Organism: NCBI:txid392032